Protein AF-A0A5A7NP37-F1 (afdb_monomer_lite)

Radius of gyration: 37.74 Å; chains: 1; bounding box: 69×16×119 Å

Sequence (97 aa):
MIELSLGSGPAQRVYGTTQSMEIPMRERPDNSQPLDAFIARKAEIDTMLDRLKTLSDDHFDTSPEEVNWGHVGTLSHYAELLKRITDAAFHEGEHAL

Secondary structure (DSSP, 8-state):
--------------------------PPP--HHHHHHHHHHHHHHHHHHHHHHHHHHTGGG--TTT--HHHHHHHHHHHHHHHHHHHHHHTTTTS--

Foldseek 3Di:
DDDDDDDDDDDPDPPDPPPPPPPPDPDDPDCVVVVVVVVVVVVVVVVVVVVVVVCVVCVVVDDPVRDDVVVVVVVVVVVVVVVVVVCVVVVVPPPPD

Structure (mmCIF, N/CA/C/O backbone):
data_AF-A0A5A7NP37-F1
#
_entry.id   AF-A0A5A7NP37-F1
#
loop_
_atom_site.group_PDB
_atom_site.id
_atom_site.type_symbol
_atom_site.label_atom_id
_atom_site.label_alt_id
_atom_site.label_comp_id
_atom_site.label_asym_id
_atom_site.label_entity_id
_atom_site.label_seq_id
_atom_site.pdbx_PDB_ins_code
_atom_site.Cartn_x
_atom_site.Cartn_y
_atom_site.Cartn_z
_atom_site.occupancy
_atom_site.B_iso_or_equiv
_atom_site.auth_seq_id
_atom_site.auth_comp_id
_atom_site.auth_asym_id
_atom_site.auth_atom_id
_atom_site.pdbx_PDB_model_num
ATOM 1 N N . MET A 1 1 ? -49.304 4.993 98.275 1.00 40.53 1 MET A N 1
ATOM 2 C CA . MET A 1 1 ? -49.247 3.564 97.909 1.00 40.53 1 MET A CA 1
ATOM 3 C C . MET A 1 1 ? -49.756 3.497 96.470 1.00 40.53 1 MET A C 1
ATOM 5 O O . MET A 1 1 ? -50.915 3.828 96.290 1.00 40.53 1 MET A O 1
ATOM 9 N N . ILE A 1 2 ? -48.859 3.727 95.495 1.00 39.28 2 ILE A N 1
ATOM 10 C CA . ILE A 1 2 ? -48.441 2.777 94.427 1.00 39.28 2 ILE A CA 1
ATOM 11 C C . ILE A 1 2 ? -49.681 2.218 93.694 1.00 39.28 2 ILE A C 1
ATOM 13 O O . ILE A 1 2 ? -50.552 1.663 94.345 1.00 39.28 2 ILE A O 1
ATOM 17 N N . GLU A 1 3 ? -49.917 2.531 92.415 1.00 38.31 3 GLU A N 1
ATOM 18 C CA . GLU A 1 3 ? -49.362 1.802 91.258 1.00 38.31 3 GLU A CA 1
ATOM 19 C C . GLU A 1 3 ? -49.245 2.695 90.002 1.00 38.31 3 GLU A C 1
ATOM 21 O O . GLU A 1 3 ? -50.224 3.272 89.529 1.00 38.31 3 GLU A O 1
ATOM 26 N N . LEU A 1 4 ? -48.033 2.772 89.439 1.00 43.03 4 LEU A N 1
ATOM 27 C CA . LEU A 1 4 ? -47.762 3.260 88.084 1.00 43.03 4 LEU A CA 1
ATOM 28 C C . LEU A 1 4 ? -47.966 2.089 87.113 1.00 43.03 4 LEU A C 1
ATOM 30 O O . LEU A 1 4 ? -47.095 1.233 86.976 1.00 43.03 4 LEU A O 1
ATOM 34 N N . SER A 1 5 ? -49.115 2.048 86.438 1.00 44.44 5 SER A N 1
ATOM 35 C CA . SER A 1 5 ? -49.370 1.075 85.372 1.00 44.44 5 SER A CA 1
ATOM 36 C C . SER A 1 5 ? -48.678 1.519 84.078 1.00 44.44 5 SER A C 1
ATOM 38 O O . SER A 1 5 ? -49.077 2.491 83.436 1.00 44.44 5 SER A O 1
ATOM 40 N N . LEU A 1 6 ? -47.611 0.808 83.707 1.00 45.72 6 LEU A N 1
ATOM 41 C CA . LEU A 1 6 ? -46.919 0.929 82.423 1.00 45.72 6 LEU A CA 1
ATOM 42 C C . LEU A 1 6 ? -47.736 0.233 81.322 1.00 45.72 6 LEU A C 1
ATOM 44 O O . LEU A 1 6 ? -47.564 -0.955 81.051 1.00 45.72 6 LEU A O 1
ATOM 48 N N . GLY A 1 7 ? -48.623 0.985 80.670 1.00 47.22 7 GLY A N 1
ATOM 49 C CA . GLY A 1 7 ? -49.289 0.561 79.439 1.00 47.22 7 GLY A CA 1
ATOM 50 C C . GLY A 1 7 ? -48.343 0.651 78.238 1.00 47.22 7 GLY A C 1
ATOM 51 O O . GLY A 1 7 ? -48.090 1.738 77.724 1.00 47.22 7 GLY A O 1
ATOM 52 N N . SER A 1 8 ? -47.825 -0.494 77.785 1.00 50.38 8 SER A N 1
ATOM 53 C CA . SER A 1 8 ? -47.121 -0.644 76.503 1.00 50.38 8 SER A CA 1
ATOM 54 C C . SER A 1 8 ? -48.072 -0.386 75.330 1.00 50.38 8 SER A C 1
ATOM 56 O O . SER A 1 8 ? -48.950 -1.200 75.056 1.00 50.38 8 SER A O 1
ATOM 58 N N . GLY A 1 9 ? -47.878 0.725 74.617 1.00 52.34 9 GLY A N 1
ATOM 59 C CA . GLY A 1 9 ? -48.457 0.970 73.292 1.00 52.34 9 GLY A CA 1
ATOM 60 C C . GLY A 1 9 ? -47.388 0.789 72.206 1.00 52.34 9 GLY A C 1
ATOM 61 O O . GLY A 1 9 ? -46.236 1.166 72.435 1.00 52.34 9 GLY A O 1
ATOM 62 N N . PRO A 1 10 ? -47.702 0.193 71.042 1.00 42.28 10 PRO A N 1
ATOM 63 C CA . PRO A 1 10 ? -46.690 -0.147 70.053 1.00 42.28 10 PRO A CA 1
ATOM 64 C C . PRO A 1 10 ? -46.120 1.111 69.391 1.00 42.28 10 PRO A C 1
ATOM 66 O O . PRO A 1 10 ? -46.849 1.997 68.944 1.00 42.28 10 PRO A O 1
ATOM 69 N N . ALA A 1 11 ? -44.792 1.154 69.299 1.00 46.16 11 ALA A N 1
ATOM 70 C CA . ALA A 1 11 ? -44.052 2.146 68.541 1.00 46.16 11 ALA A CA 1
ATOM 71 C C . ALA A 1 11 ? -44.456 2.077 67.059 1.00 46.16 11 ALA A C 1
ATOM 73 O O . ALA A 1 11 ? -44.039 1.175 66.330 1.00 46.16 11 ALA A O 1
ATOM 74 N N . GLN A 1 12 ? -45.256 3.040 66.599 1.00 45.84 12 GLN A N 1
ATOM 75 C CA . GLN A 1 12 ? -45.462 3.269 65.174 1.00 45.84 12 GLN A CA 1
ATOM 76 C C . GLN A 1 12 ? -44.165 3.833 64.589 1.00 45.84 12 GLN A C 1
ATOM 78 O O . GLN A 1 12 ? -43.909 5.035 64.598 1.00 45.84 12 GLN A O 1
ATOM 83 N N . ARG A 1 13 ? -43.306 2.935 64.102 1.00 42.88 13 ARG A N 1
ATOM 84 C CA . ARG A 1 13 ? -42.201 3.299 63.217 1.00 42.88 13 ARG A CA 1
ATOM 85 C C . ARG A 1 13 ? -42.813 3.674 61.874 1.00 42.88 13 ARG A C 1
ATOM 87 O O . ARG A 1 13 ? -43.318 2.815 61.158 1.00 42.88 13 ARG A O 1
ATOM 94 N N . VAL A 1 14 ? -42.772 4.961 61.549 1.00 47.75 14 VAL A N 1
ATOM 95 C CA . VAL A 1 14 ? -42.970 5.450 60.184 1.00 47.75 14 V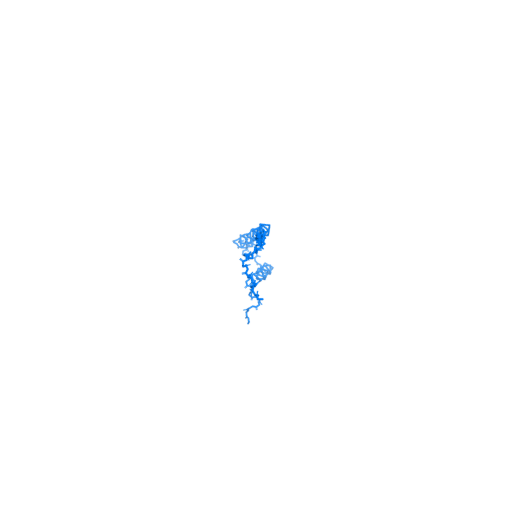AL A CA 1
ATOM 96 C C . VAL A 1 14 ? -41.837 4.850 59.351 1.00 47.75 14 VAL A C 1
ATOM 98 O O . VAL A 1 14 ? -40.695 5.303 59.420 1.00 47.75 14 VAL A O 1
ATOM 101 N N . TYR A 1 15 ? -42.113 3.757 58.641 1.00 40.50 15 TYR A N 1
ATOM 102 C CA . TYR A 1 15 ? -41.181 3.224 57.659 1.00 40.50 15 TYR A CA 1
ATOM 103 C C . TYR A 1 15 ? -41.172 4.199 56.487 1.00 40.50 15 TYR A C 1
ATOM 105 O O . TYR A 1 15 ? -42.175 4.361 55.794 1.00 40.50 15 TYR A O 1
ATOM 113 N N . GLY A 1 16 ? -40.051 4.906 56.341 1.00 49.00 16 GLY A N 1
ATOM 114 C CA . GLY A 1 16 ? -39.807 5.803 55.227 1.00 49.00 16 GLY A CA 1
ATOM 115 C C . GLY A 1 16 ? -40.075 5.096 53.905 1.00 49.00 16 GLY A C 1
ATOM 116 O O . GLY A 1 16 ? -39.724 3.928 53.723 1.00 49.00 16 GLY A O 1
ATOM 117 N N . THR A 1 17 ? -40.723 5.828 53.007 1.00 45.81 17 THR A N 1
ATOM 118 C CA . THR A 1 17 ? -40.902 5.501 51.599 1.00 45.81 17 THR A CA 1
ATOM 119 C C . THR A 1 17 ? -39.634 4.844 51.067 1.00 45.81 17 THR A C 1
ATOM 121 O O . THR A 1 17 ? -38.568 5.459 51.061 1.00 45.81 17 THR A O 1
ATOM 124 N N . THR A 1 18 ? -39.730 3.588 50.631 1.00 52.22 18 THR A N 1
ATOM 125 C CA . THR A 1 18 ? -38.700 2.992 49.782 1.00 52.22 18 THR A CA 1
ATOM 126 C C . THR A 1 18 ? -38.755 3.744 48.459 1.00 52.22 18 THR A C 1
ATOM 128 O O . THR A 1 18 ? -39.481 3.371 47.545 1.00 52.22 18 THR A O 1
ATOM 131 N N . GLN A 1 19 ? -38.055 4.875 48.389 1.00 52.12 19 GLN A N 1
ATOM 132 C CA . GLN A 1 19 ? -37.725 5.499 47.125 1.00 52.12 19 GLN A CA 1
ATOM 133 C C . GLN A 1 19 ? -36.773 4.523 46.444 1.00 52.12 19 GLN A C 1
ATOM 135 O O . GLN A 1 19 ? -35.611 4.411 46.835 1.00 52.12 19 GLN A O 1
ATOM 140 N N . SER A 1 20 ? -37.309 3.744 45.505 1.00 55.84 20 SER A N 1
ATOM 141 C CA . SER A 1 20 ? -36.531 2.888 44.623 1.00 55.84 20 SER A CA 1
ATOM 142 C C . SER A 1 20 ? -35.418 3.734 44.017 1.00 55.84 20 SER A C 1
ATOM 144 O O . SER A 1 20 ? -35.668 4.595 43.181 1.00 55.84 20 SER A O 1
ATOM 146 N N . MET A 1 21 ? -34.191 3.540 44.497 1.00 60.81 21 MET A N 1
ATOM 147 C CA . MET A 1 21 ? -33.006 4.083 43.854 1.00 60.81 21 MET A CA 1
ATOM 148 C C . MET A 1 21 ? -32.802 3.277 42.577 1.00 60.81 21 MET A C 1
ATOM 150 O O . MET A 1 21 ? -32.165 2.226 42.574 1.00 60.81 21 MET A O 1
ATOM 154 N N . GLU A 1 22 ? -33.417 3.748 41.502 1.00 65.62 22 GLU A N 1
ATOM 155 C CA . GLU A 1 22 ? -33.089 3.356 40.144 1.00 65.62 22 GLU A CA 1
ATOM 156 C C . GLU A 1 22 ? -31.631 3.753 39.894 1.00 65.62 22 GLU A C 1
ATOM 158 O O . GLU A 1 22 ? -31.298 4.916 39.681 1.00 65.62 22 GLU A O 1
ATOM 163 N N . ILE A 1 23 ? -30.728 2.775 40.023 1.00 69.38 23 ILE A N 1
ATOM 164 C CA . ILE A 1 23 ? -29.347 2.936 39.578 1.00 69.38 23 ILE A CA 1
ATOM 165 C C . ILE A 1 23 ? -29.437 3.174 38.071 1.00 69.38 23 ILE A C 1
ATOM 167 O O . ILE A 1 23 ? -29.902 2.267 37.374 1.00 69.38 23 ILE A O 1
ATOM 171 N N . PRO A 1 24 ? -29.026 4.347 37.550 1.00 67.19 24 PRO A N 1
ATOM 172 C CA . PRO A 1 24 ? -29.036 4.561 36.117 1.00 67.19 24 PRO A CA 1
ATOM 173 C C . PRO A 1 24 ? -28.138 3.493 35.497 1.00 67.19 24 PRO A C 1
ATOM 175 O O . PRO A 1 24 ? -26.934 3.424 35.771 1.00 67.19 24 PRO A O 1
ATOM 178 N N . MET A 1 25 ? -28.754 2.607 34.713 1.00 69.62 25 MET A N 1
ATOM 179 C CA . MET A 1 25 ? -28.041 1.661 33.871 1.00 69.62 25 MET A CA 1
ATOM 180 C C . MET A 1 25 ? -27.087 2.503 33.029 1.00 69.62 25 MET A C 1
ATOM 182 O O . MET A 1 25 ? -27.535 3.377 32.292 1.00 69.62 25 MET A O 1
ATOM 186 N N . ARG A 1 26 ? -25.774 2.297 33.172 1.00 70.56 26 ARG A N 1
ATOM 187 C CA . ARG A 1 26 ? -24.814 2.961 32.286 1.00 70.56 26 ARG A CA 1
ATOM 188 C C . ARG A 1 26 ? -25.146 2.516 30.865 1.00 70.56 26 ARG A C 1
ATOM 190 O O . ARG A 1 26 ? -24.913 1.354 30.528 1.00 70.56 26 ARG A O 1
ATOM 197 N N . GLU A 1 27 ? -25.722 3.410 30.068 1.00 68.88 27 GLU A N 1
ATOM 198 C CA . GLU A 1 27 ? -25.887 3.185 28.639 1.00 68.88 27 GLU A CA 1
ATOM 199 C C . GLU A 1 27 ? -24.495 2.941 28.056 1.00 68.88 27 GLU A C 1
ATOM 201 O O . GLU A 1 27 ? -23.544 3.682 28.327 1.00 68.88 27 GLU A O 1
ATOM 206 N N . ARG A 1 28 ? -24.339 1.829 27.332 1.00 70.56 28 ARG A N 1
ATOM 207 C CA . ARG A 1 28 ? -23.083 1.558 26.636 1.00 70.56 28 ARG A CA 1
ATOM 208 C C . ARG A 1 28 ? -22.912 2.647 25.577 1.00 70.56 28 ARG A C 1
ATOM 210 O O . ARG A 1 28 ? -23.883 2.918 24.873 1.00 70.56 28 ARG A O 1
ATOM 217 N N . PRO A 1 29 ? -21.722 3.256 25.452 1.00 76.50 29 PRO A N 1
ATOM 218 C CA . PRO A 1 29 ? -21.495 4.238 24.405 1.00 76.50 29 PRO A CA 1
ATOM 219 C C . PRO A 1 29 ? -21.784 3.601 23.042 1.00 76.50 29 PRO A C 1
ATOM 221 O O . PRO A 1 29 ? -21.326 2.490 22.763 1.00 76.50 29 PRO A O 1
ATOM 224 N N . ASP A 1 30 ? -22.576 4.295 22.226 1.00 84.88 30 ASP A N 1
ATOM 225 C CA . ASP A 1 30 ? -22.848 3.901 20.849 1.00 84.88 30 ASP A CA 1
ATOM 226 C C . ASP A 1 30 ? -21.540 3.939 20.049 1.00 84.88 30 ASP A C 1
ATOM 228 O O . ASP A 1 30 ? -20.924 4.992 19.884 1.00 84.88 30 ASP A O 1
ATOM 232 N N . ASN A 1 31 ? -21.098 2.769 19.587 1.00 90.25 31 ASN A N 1
ATOM 233 C CA . ASN A 1 31 ? -19.855 2.613 18.836 1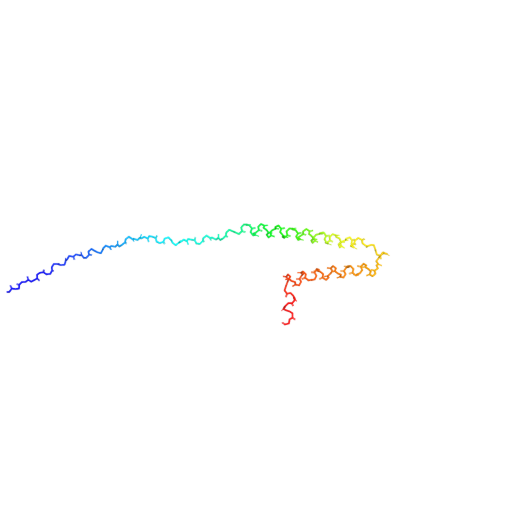.00 90.25 31 ASN A CA 1
ATOM 234 C C . ASN A 1 31 ? -20.087 2.529 17.319 1.00 90.25 31 ASN A C 1
ATOM 236 O O . ASN A 1 31 ? -19.178 2.144 16.587 1.00 90.25 31 ASN A O 1
ATOM 240 N N . SER A 1 32 ? -21.286 2.869 16.839 1.00 91.69 32 SER A N 1
ATOM 241 C CA . SER A 1 32 ? -21.630 2.756 15.417 1.00 91.69 32 SER A CA 1
ATOM 242 C C . SER A 1 32 ? -20.763 3.677 14.549 1.00 91.69 32 SER A C 1
ATOM 244 O O . SER A 1 32 ? -20.151 3.213 13.594 1.00 91.69 32 SER A O 1
ATOM 246 N N . GLN A 1 33 ? -20.588 4.950 14.931 1.00 95.00 33 GLN A N 1
ATOM 247 C CA . GLN A 1 33 ? -19.786 5.899 14.137 1.00 95.00 33 GLN A CA 1
ATOM 248 C C . GLN A 1 33 ? -18.291 5.520 14.036 1.00 95.00 33 GLN A C 1
ATOM 250 O O . GLN A 1 33 ? -17.759 5.519 12.923 1.00 95.00 33 GLN A O 1
ATOM 255 N N . PRO A 1 34 ? -17.577 5.179 15.133 1.00 95.38 34 PRO A N 1
ATOM 256 C CA . PRO A 1 34 ? -16.196 4.707 15.024 1.00 95.38 34 PRO A CA 1
ATOM 257 C C . PRO A 1 34 ? -16.068 3.387 14.257 1.00 95.38 34 PRO A C 1
ATOM 259 O O . PRO A 1 34 ? -15.086 3.202 13.538 1.00 95.38 34 PRO A O 1
ATOM 262 N N . LEU A 1 35 ? -17.044 2.481 14.387 1.00 96.31 35 LEU A N 1
ATOM 263 C CA . LEU A 1 35 ? -17.062 1.216 13.653 1.00 96.31 35 LEU A CA 1
ATOM 264 C C . LEU A 1 35 ? -17.196 1.444 12.145 1.00 96.31 35 LEU A C 1
ATOM 266 O O . LEU A 1 35 ? -16.421 0.878 11.377 1.00 96.31 35 LEU A O 1
ATOM 270 N N . ASP A 1 36 ? -18.119 2.307 11.726 1.00 97.69 36 ASP A N 1
ATOM 271 C CA . ASP A 1 36 ? -18.302 2.654 10.316 1.00 97.69 36 ASP A CA 1
ATOM 272 C C . ASP A 1 36 ? -17.029 3.284 9.737 1.00 97.69 36 ASP A C 1
ATOM 274 O O . ASP A 1 36 ? -16.560 2.891 8.665 1.00 97.69 36 ASP A O 1
ATOM 278 N N . ALA A 1 37 ? -16.406 4.209 10.478 1.00 98.00 37 ALA A N 1
ATOM 279 C CA . ALA A 1 37 ? -15.140 4.822 10.082 1.00 98.00 37 ALA A CA 1
ATOM 280 C C . ALA A 1 37 ? -14.003 3.791 9.963 1.00 98.00 37 ALA A C 1
ATOM 282 O O . ALA A 1 37 ? -13.197 3.860 9.033 1.00 98.00 37 ALA A O 1
ATOM 283 N N . PHE A 1 38 ? -13.942 2.821 10.878 1.00 97.38 38 PHE A N 1
ATOM 284 C CA . PHE A 1 38 ? -12.966 1.735 10.829 1.00 97.38 38 PHE A CA 1
ATOM 285 C C . PHE A 1 38 ? -13.167 0.845 9.597 1.00 97.38 38 PHE A C 1
ATOM 287 O O . PHE A 1 38 ? -12.207 0.577 8.875 1.00 97.38 38 PHE A O 1
ATOM 294 N N . ILE A 1 39 ? -14.406 0.420 9.326 1.00 98.25 39 ILE A N 1
ATOM 295 C CA . ILE A 1 39 ? -14.742 -0.414 8.163 1.00 98.25 39 ILE A CA 1
ATOM 296 C C . ILE A 1 39 ? -14.382 0.313 6.865 1.00 98.25 39 ILE A C 1
ATOM 298 O O . ILE A 1 39 ? -13.756 -0.287 5.992 1.00 98.25 39 ILE A O 1
ATOM 302 N N . ALA A 1 40 ? -14.714 1.604 6.759 1.00 98.38 40 ALA A N 1
ATOM 303 C CA . ALA A 1 40 ? -14.371 2.415 5.595 1.00 98.38 40 ALA A CA 1
ATOM 304 C C . ALA A 1 40 ? -12.853 2.450 5.360 1.00 98.38 40 ALA A C 1
ATOM 306 O O . ALA A 1 40 ? -12.388 2.144 4.263 1.00 98.38 40 ALA A O 1
ATOM 307 N N . ARG A 1 41 ? -12.062 2.727 6.406 1.00 98.38 41 ARG A N 1
ATOM 308 C CA . ARG A 1 41 ? -10.595 2.765 6.292 1.00 98.38 41 ARG A CA 1
ATOM 309 C C . ARG A 1 41 ? -9.989 1.410 5.970 1.00 98.38 41 ARG A C 1
ATOM 311 O O . ARG A 1 41 ? -9.050 1.338 5.183 1.00 98.38 41 ARG A O 1
ATOM 318 N N . LYS A 1 42 ? -10.531 0.332 6.536 1.00 97.88 42 LYS A N 1
ATOM 319 C CA . LYS A 1 42 ? -10.097 -1.021 6.189 1.00 97.88 42 LYS A CA 1
ATOM 320 C C . LYS A 1 42 ? -10.359 -1.314 4.709 1.00 97.88 42 LYS A C 1
ATOM 322 O O . LYS A 1 42 ? -9.456 -1.786 4.032 1.00 97.88 42 LYS A O 1
ATOM 327 N N . ALA A 1 43 ? -11.552 -1.003 4.206 1.00 98.56 43 ALA A N 1
ATOM 328 C CA . ALA A 1 43 ? -11.907 -1.240 2.807 1.00 98.56 43 ALA A CA 1
ATOM 329 C C . ALA A 1 43 ? -11.020 -0.441 1.833 1.00 98.56 43 ALA A C 1
ATOM 331 O O . ALA A 1 43 ? -10.619 -0.961 0.789 1.00 98.56 43 ALA A O 1
ATOM 332 N N . GLU A 1 44 ? -10.671 0.801 2.187 1.00 98.38 44 GLU A N 1
ATOM 333 C CA . GLU A 1 44 ? -9.695 1.610 1.444 1.00 98.38 44 GLU A CA 1
ATOM 334 C C . GLU A 1 44 ? -8.324 0.908 1.378 1.00 98.38 44 GLU A C 1
ATOM 336 O O . GLU A 1 44 ? -7.767 0.751 0.290 1.00 98.38 44 GLU A O 1
ATOM 341 N N . ILE A 1 45 ? -7.807 0.426 2.516 1.00 97.62 45 ILE A N 1
ATOM 342 C CA . ILE A 1 45 ? -6.524 -0.294 2.585 1.00 97.62 45 ILE A CA 1
ATOM 343 C C . ILE A 1 45 ? -6.575 -1.604 1.791 1.00 97.62 45 ILE A C 1
ATOM 345 O O . ILE A 1 45 ? -5.674 -1.857 0.994 1.00 97.62 45 ILE A O 1
ATOM 349 N N . ASP A 1 46 ? -7.625 -2.412 1.959 1.00 98.31 46 ASP A N 1
ATOM 350 C CA . ASP A 1 46 ? -7.795 -3.680 1.236 1.00 98.31 46 ASP A CA 1
ATOM 351 C C . ASP A 1 46 ? -7.751 -3.447 -0.286 1.00 98.31 46 ASP A C 1
ATOM 353 O O . ASP A 1 46 ? -7.063 -4.165 -1.011 1.00 98.31 46 ASP A O 1
ATOM 357 N N . THR A 1 47 ? -8.411 -2.386 -0.763 1.00 98.62 47 THR A N 1
ATOM 358 C CA . THR A 1 47 ? -8.402 -1.992 -2.181 1.00 98.62 47 THR A CA 1
ATOM 359 C C . THR A 1 47 ? -6.998 -1.614 -2.659 1.00 98.62 47 THR A C 1
ATOM 361 O O . THR A 1 47 ? -6.591 -1.970 -3.764 1.00 98.62 47 THR A O 1
ATOM 364 N N . MET A 1 48 ? -6.230 -0.881 -1.848 1.00 97.94 48 MET A N 1
ATOM 365 C CA . MET A 1 48 ? -4.854 -0.508 -2.193 1.00 97.94 48 MET A CA 1
ATOM 366 C C . MET A 1 48 ? -3.924 -1.725 -2.242 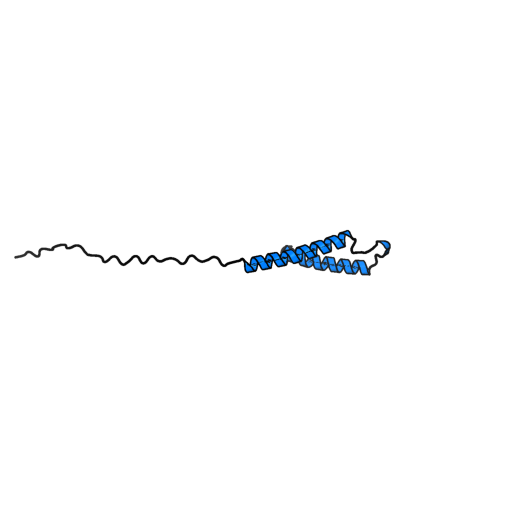1.00 97.94 48 MET A C 1
ATOM 368 O O . MET A 1 48 ? -3.082 -1.806 -3.138 1.00 97.94 48 MET A O 1
ATOM 372 N N . LEU A 1 49 ? -4.088 -2.673 -1.315 1.00 97.56 49 LEU A N 1
ATOM 373 C CA . LEU A 1 49 ? -3.313 -3.915 -1.284 1.00 97.56 49 LEU A CA 1
ATOM 374 C C . LEU A 1 49 ? -3.613 -4.801 -2.498 1.00 97.56 49 LEU A C 1
ATOM 376 O O . LEU A 1 49 ? -2.684 -5.339 -3.094 1.00 97.56 49 LEU A O 1
ATOM 380 N N . ASP A 1 50 ? -4.878 -4.904 -2.905 1.00 98.56 50 ASP A N 1
ATOM 381 C CA . ASP A 1 50 ? -5.278 -5.673 -4.089 1.00 98.56 50 ASP A CA 1
ATOM 382 C C . ASP A 1 50 ? -4.690 -5.091 -5.387 1.00 98.56 50 ASP A C 1
ATOM 384 O O . ASP A 1 50 ? -4.159 -5.818 -6.231 1.00 98.56 50 ASP A O 1
ATOM 388 N N . ARG A 1 51 ? -4.665 -3.755 -5.508 1.00 98.19 51 ARG A N 1
ATOM 389 C CA . ARG A 1 51 ? -4.000 -3.062 -6.626 1.00 98.19 51 ARG A CA 1
ATOM 390 C C . ARG A 1 51 ? -2.495 -3.324 -6.663 1.00 98.19 51 ARG A C 1
ATOM 392 O O . ARG A 1 51 ? -1.953 -3.571 -7.734 1.00 98.19 51 ARG A O 1
ATOM 399 N N . LEU A 1 52 ? -1.824 -3.272 -5.511 1.00 97.75 52 LEU A N 1
ATOM 400 C CA . LEU A 1 52 ? -0.393 -3.580 -5.390 1.00 97.75 52 LEU A CA 1
ATOM 401 C C . LEU A 1 52 ? -0.093 -5.034 -5.753 1.00 97.75 52 LEU A C 1
ATOM 403 O O . LEU A 1 52 ? 0.891 -5.303 -6.436 1.00 97.75 52 LEU A O 1
ATOM 407 N N . LYS A 1 53 ? -0.955 -5.960 -5.327 1.00 98.12 53 LYS A N 1
ATOM 408 C CA . LYS A 1 53 ? -0.845 -7.370 -5.689 1.00 98.12 53 LYS A CA 1
ATOM 409 C C . LYS A 1 53 ? -0.999 -7.577 -7.193 1.00 98.12 53 LYS A C 1
ATOM 411 O O . LYS A 1 53 ? -0.144 -8.215 -7.788 1.00 98.12 53 LYS A O 1
ATOM 416 N N . THR A 1 54 ? -2.022 -6.977 -7.800 1.00 98.44 54 THR A N 1
ATOM 417 C CA . THR A 1 54 ? -2.239 -7.033 -9.255 1.00 98.44 54 THR A CA 1
ATOM 418 C C . THR A 1 54 ? -1.025 -6.497 -10.014 1.00 98.44 54 THR A C 1
ATOM 420 O O . THR A 1 54 ? -0.552 -7.136 -10.945 1.00 98.44 54 THR A O 1
ATOM 423 N N . LEU A 1 55 ? -0.473 -5.361 -9.579 1.00 97.56 55 LEU A N 1
ATOM 424 C CA . LEU A 1 55 ? 0.731 -4.787 -10.177 1.00 97.56 55 LEU A CA 1
ATOM 425 C C . LEU A 1 55 ? 1.953 -5.705 -10.011 1.00 97.56 55 LEU A C 1
ATOM 427 O O . LEU A 1 55 ? 2.758 -5.828 -10.924 1.00 97.56 55 LEU A O 1
ATOM 431 N N . SER A 1 56 ? 2.090 -6.370 -8.862 1.00 97.06 56 SER A N 1
ATOM 432 C CA . SER A 1 56 ? 3.149 -7.359 -8.638 1.00 97.06 56 SER A CA 1
ATOM 433 C C . SER A 1 56 ? 2.995 -8.587 -9.537 1.00 97.06 56 SER A C 1
ATOM 435 O O . SER A 1 56 ? 4.002 -9.099 -10.022 1.00 97.06 56 SER A O 1
ATOM 437 N N . ASP A 1 57 ? 1.768 -9.067 -9.743 1.00 98.00 57 ASP A N 1
ATOM 438 C CA . ASP A 1 57 ? 1.477 -10.184 -10.647 1.00 98.00 57 ASP A CA 1
ATOM 439 C C . ASP A 1 57 ? 1.809 -9.809 -12.108 1.00 98.00 57 ASP A C 1
ATOM 441 O O . ASP A 1 57 ? 2.264 -10.659 -12.874 1.00 98.00 57 ASP A O 1
ATOM 445 N N . ASP A 1 58 ? 1.686 -8.524 -12.465 1.00 97.38 58 ASP A N 1
ATOM 446 C CA . ASP A 1 58 ? 2.107 -7.957 -13.756 1.00 97.38 58 ASP A CA 1
ATOM 447 C C . ASP A 1 58 ? 3.568 -7.455 -13.766 1.00 97.38 58 ASP A C 1
ATOM 449 O O . ASP A 1 58 ? 3.950 -6.583 -14.540 1.00 97.38 58 ASP A O 1
ATOM 453 N N . HIS A 1 59 ? 4.418 -7.988 -12.878 1.00 96.00 59 HIS A N 1
ATOM 454 C CA . HIS A 1 59 ? 5.858 -7.682 -12.807 1.00 96.00 59 HIS A CA 1
ATOM 455 C C . HIS A 1 59 ? 6.184 -6.183 -12.671 1.00 96.00 59 HIS A C 1
ATOM 457 O O . HIS A 1 59 ? 7.230 -5.718 -13.126 1.00 96.00 59 HIS A O 1
ATOM 463 N N . PHE A 1 60 ? 5.300 -5.424 -12.022 1.00 96.69 60 PHE A N 1
ATOM 464 C CA . PHE A 1 60 ? 5.368 -3.967 -11.922 1.00 96.69 60 PHE A CA 1
ATOM 465 C C . PHE A 1 60 ? 5.469 -3.276 -13.288 1.00 96.69 60 PHE A C 1
ATOM 467 O O . PHE A 1 60 ? 6.257 -2.342 -13.450 1.00 96.69 60 PHE A O 1
ATOM 474 N N . ASP A 1 61 ? 4.705 -3.764 -14.269 1.00 95.56 61 ASP A N 1
ATOM 475 C CA . ASP A 1 61 ? 4.673 -3.268 -15.649 1.00 95.56 61 ASP A CA 1
ATOM 476 C C . ASP A 1 61 ? 6.069 -3.227 -16.305 1.00 95.56 61 ASP A C 1
ATOM 478 O O . ASP A 1 61 ? 6.334 -2.400 -17.178 1.00 95.56 61 ASP A O 1
ATOM 482 N N . THR A 1 62 ? 6.999 -4.079 -15.852 1.00 96.56 62 THR A N 1
ATOM 483 C CA . THR A 1 62 ? 8.398 -4.069 -16.299 1.00 96.56 62 THR A CA 1
ATOM 484 C C . THR A 1 62 ? 8.754 -5.373 -17.001 1.00 96.56 62 THR A C 1
ATOM 486 O O . THR A 1 62 ? 8.754 -6.447 -16.395 1.00 96.56 62 THR A O 1
ATOM 489 N N . SER A 1 63 ? 9.142 -5.273 -18.273 1.00 94.88 63 SER A N 1
ATOM 490 C CA . SER A 1 63 ? 9.611 -6.429 -19.041 1.00 94.88 63 SER A CA 1
ATOM 491 C C . SER A 1 63 ? 11.041 -6.815 -18.627 1.00 94.88 63 SER A C 1
ATOM 493 O O . SER A 1 63 ? 11.856 -5.924 -18.364 1.00 94.88 63 SER A O 1
ATOM 495 N N . PRO A 1 64 ? 11.407 -8.111 -18.593 1.00 94.44 64 PRO A N 1
ATOM 496 C CA . PRO A 1 64 ? 12.741 -8.559 -18.175 1.00 94.44 64 PRO A CA 1
ATOM 497 C C . PRO A 1 64 ? 13.911 -7.892 -18.919 1.00 94.44 64 PRO A C 1
ATOM 499 O O . PRO A 1 64 ? 14.959 -7.639 -18.329 1.00 94.44 64 PRO A O 1
ATOM 502 N N . GLU A 1 65 ? 13.738 -7.589 -20.203 1.00 97.06 65 GLU A N 1
ATOM 503 C CA . GLU A 1 65 ? 14.721 -6.933 -21.069 1.00 97.06 65 GLU A CA 1
ATOM 504 C C . GLU A 1 65 ? 14.896 -5.428 -20.801 1.00 97.06 65 GLU A C 1
ATOM 506 O O . GLU A 1 65 ? 15.918 -4.854 -21.180 1.00 97.06 65 GLU A O 1
ATOM 511 N N . GLU A 1 66 ? 13.936 -4.791 -20.129 1.00 96.31 66 GLU A N 1
ATOM 512 C CA . GLU A 1 66 ? 13.953 -3.361 -19.787 1.00 96.31 66 GLU A CA 1
ATOM 513 C C . GLU A 1 66 ? 14.508 -3.109 -18.374 1.00 96.31 66 GLU A C 1
ATOM 515 O O . GLU A 1 66 ? 14.827 -1.970 -18.007 1.00 96.31 66 GLU A O 1
ATOM 520 N N . VAL A 1 67 ? 14.655 -4.168 -17.566 1.00 9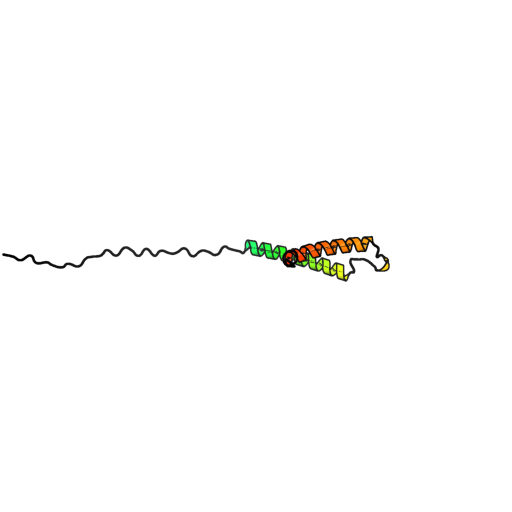7.44 67 VAL A N 1
ATOM 521 C CA . VAL A 1 67 ? 15.122 -4.090 -16.178 1.00 97.44 67 VAL A CA 1
ATOM 522 C C . VAL A 1 67 ? 16.496 -3.422 -16.097 1.00 97.44 67 VAL A C 1
ATOM 524 O O . VAL A 1 67 ? 17.462 -3.806 -16.753 1.00 97.44 67 VAL A O 1
ATOM 527 N N . ASN A 1 68 ? 16.601 -2.423 -15.222 1.00 97.62 68 ASN A N 1
ATOM 528 C CA . ASN A 1 68 ? 17.840 -1.718 -14.930 1.00 97.62 68 ASN A CA 1
ATOM 529 C C . ASN A 1 68 ? 17.879 -1.314 -13.448 1.00 97.62 68 ASN A C 1
ATOM 531 O O . ASN A 1 68 ? 16.908 -1.492 -12.709 1.00 97.62 68 ASN A O 1
ATOM 535 N N . TRP A 1 69 ? 19.002 -0.747 -13.003 1.00 98.00 69 TRP A N 1
ATOM 536 C CA . TRP A 1 69 ? 19.198 -0.349 -11.604 1.00 98.00 69 TRP A CA 1
ATOM 537 C C . TRP A 1 69 ? 18.199 0.698 -11.095 1.00 98.00 69 TRP A C 1
ATOM 539 O O . TRP A 1 69 ? 17.929 0.734 -9.897 1.00 98.00 69 TRP A O 1
ATOM 549 N N . GLY A 1 70 ? 17.620 1.515 -11.978 1.00 97.75 70 GLY A N 1
ATOM 550 C CA . GLY A 1 70 ? 16.533 2.428 -11.628 1.00 97.75 70 GLY A CA 1
ATOM 551 C C . GLY A 1 70 ? 15.272 1.677 -11.197 1.00 97.75 70 GLY A C 1
ATOM 552 O O . GLY A 1 70 ? 14.711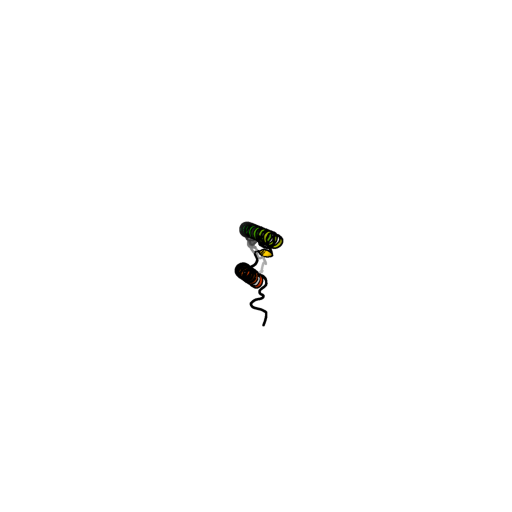 1.987 -10.150 1.00 97.75 70 GLY A O 1
ATOM 553 N N . HIS A 1 71 ? 14.883 0.632 -11.936 1.00 97.50 71 HIS A N 1
ATOM 554 C CA . HIS A 1 71 ? 13.752 -0.234 -11.574 1.00 97.50 71 HIS A CA 1
ATOM 555 C C . HIS A 1 71 ? 13.986 -0.935 -10.229 1.00 97.50 71 HIS A C 1
ATOM 557 O O . HIS A 1 71 ? 13.109 -0.937 -9.365 1.00 97.50 71 HIS A O 1
ATOM 563 N N . VAL A 1 72 ? 15.203 -1.445 -10.006 1.00 97.56 72 VAL A N 1
ATOM 564 C CA . VAL A 1 72 ? 15.595 -2.052 -8.722 1.00 97.56 72 VAL A CA 1
ATOM 565 C C . VAL A 1 72 ? 15.481 -1.043 -7.574 1.00 97.56 72 VAL A C 1
ATOM 567 O O . VAL A 1 72 ? 14.939 -1.373 -6.522 1.00 97.56 72 VAL A O 1
ATOM 570 N N . GLY A 1 73 ? 15.944 0.195 -7.775 1.00 98.06 73 GLY A N 1
ATOM 571 C CA . GLY A 1 73 ? 15.829 1.266 -6.783 1.00 98.06 73 GLY A CA 1
ATOM 572 C C . GLY A 1 73 ? 14.377 1.588 -6.417 1.00 98.06 73 GLY A C 1
ATOM 573 O O . GLY A 1 73 ? 14.051 1.691 -5.234 1.00 98.06 73 GLY A O 1
ATOM 574 N N . THR A 1 74 ? 13.488 1.672 -7.410 1.00 96.81 74 THR A N 1
ATOM 575 C CA . THR A 1 74 ? 12.050 1.880 -7.182 1.00 96.81 74 THR A CA 1
ATOM 576 C C . THR A 1 74 ? 11.432 0.747 -6.361 1.00 96.81 74 THR A C 1
ATOM 578 O O . THR A 1 74 ? 10.749 1.015 -5.372 1.00 96.81 74 THR A O 1
ATOM 581 N N . LEU A 1 75 ? 11.713 -0.517 -6.702 1.00 97.62 75 LEU A N 1
ATOM 582 C CA . LEU A 1 75 ? 11.184 -1.658 -5.945 1.00 97.62 75 LEU A CA 1
ATOM 583 C C . LEU A 1 75 ? 11.758 -1.744 -4.528 1.00 97.62 75 LEU A C 1
ATOM 585 O O . LEU A 1 75 ? 11.022 -2.072 -3.598 1.00 97.62 75 LEU A O 1
ATOM 589 N N . SER A 1 76 ? 13.032 -1.389 -4.335 1.00 98.25 76 SER A N 1
ATOM 590 C CA . SER A 1 76 ? 13.629 -1.283 -2.998 1.00 98.25 76 SER A CA 1
ATOM 591 C C . SER A 1 76 ? 12.872 -0.272 -2.138 1.00 98.25 76 SER A C 1
ATOM 593 O O . SER A 1 76 ? 12.535 -0.560 -0.992 1.00 98.25 76 SER A O 1
ATOM 595 N N . HIS A 1 77 ? 12.535 0.891 -2.703 1.00 97.94 77 HIS A N 1
ATOM 596 C CA . HIS A 1 77 ? 11.772 1.908 -1.988 1.00 97.94 77 HIS A CA 1
ATOM 597 C C . HIS A 1 77 ? 10.361 1.425 -1.613 1.00 97.94 77 HIS A C 1
ATOM 599 O O . HIS A 1 77 ? 9.915 1.625 -0.481 1.00 97.94 77 HIS A O 1
ATOM 605 N N . TYR A 1 78 ? 9.659 0.746 -2.526 1.00 97.06 78 TYR A N 1
ATOM 606 C CA . TYR A 1 78 ? 8.340 0.173 -2.231 1.00 97.06 78 TYR A CA 1
ATOM 607 C C . TYR A 1 78 ? 8.408 -0.891 -1.132 1.00 97.06 78 TYR A C 1
ATOM 609 O O . TYR A 1 78 ? 7.582 -0.879 -0.216 1.00 97.06 78 TYR A O 1
ATOM 617 N N . ALA A 1 79 ? 9.418 -1.762 -1.171 1.00 97.62 79 ALA A N 1
ATOM 618 C CA . ALA A 1 79 ? 9.634 -2.774 -0.144 1.00 97.62 79 ALA A CA 1
ATOM 619 C C . ALA A 1 79 ? 9.885 -2.150 1.240 1.00 97.62 79 ALA A C 1
ATOM 621 O O . ALA A 1 79 ? 9.309 -2.604 2.227 1.00 97.62 79 ALA A O 1
ATOM 622 N N . GLU A 1 80 ? 10.678 -1.078 1.329 1.00 97.88 80 GLU A N 1
ATOM 623 C CA . GLU A 1 80 ? 10.915 -0.357 2.588 1.00 97.88 80 GLU A CA 1
ATOM 624 C C . GLU A 1 80 ? 9.634 0.250 3.174 1.00 97.88 80 GLU A C 1
ATOM 626 O O . GLU A 1 80 ? 9.412 0.185 4.386 1.00 97.88 80 GLU A O 1
ATOM 631 N N . LEU A 1 81 ? 8.772 0.832 2.333 1.00 97.00 81 LEU A N 1
ATOM 632 C CA . LEU A 1 81 ? 7.491 1.389 2.774 1.00 97.00 81 LEU A CA 1
ATOM 633 C C . LEU A 1 81 ? 6.556 0.298 3.308 1.00 97.00 81 LEU A C 1
ATOM 635 O O . LEU A 1 81 ? 5.995 0.454 4.394 1.00 97.00 81 LEU A O 1
ATOM 639 N N . LEU A 1 82 ? 6.423 -0.815 2.582 1.00 96.25 82 LEU A N 1
ATOM 640 C CA . LEU A 1 82 ? 5.609 -1.955 3.011 1.00 96.25 82 LEU A CA 1
ATOM 641 C C . LEU A 1 82 ? 6.144 -2.579 4.300 1.00 96.25 82 LEU A C 1
ATOM 643 O O . LEU A 1 82 ? 5.362 -2.895 5.199 1.00 96.25 82 LEU A O 1
ATOM 647 N N . LYS A 1 83 ? 7.470 -2.691 4.425 1.00 94.94 83 LYS A N 1
ATOM 648 C CA . LYS A 1 83 ? 8.115 -3.169 5.645 1.00 94.94 83 LYS A CA 1
ATOM 649 C C . LYS A 1 83 ? 7.762 -2.281 6.834 1.00 94.94 83 LYS A C 1
ATOM 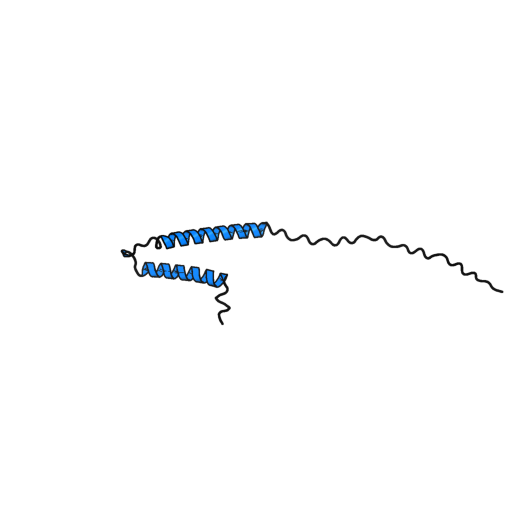651 O O . LYS A 1 83 ? 7.268 -2.786 7.826 1.00 94.94 83 LYS A O 1
ATOM 656 N N . ARG A 1 84 ? 7.909 -0.958 6.721 1.00 95.50 84 ARG A N 1
ATOM 657 C CA . ARG A 1 84 ? 7.568 -0.023 7.812 1.00 95.50 84 ARG A CA 1
ATOM 658 C C . ARG A 1 84 ? 6.112 -0.141 8.267 1.00 95.50 84 ARG A C 1
ATOM 660 O O . ARG A 1 84 ? 5.842 -0.035 9.458 1.00 95.50 84 ARG A O 1
ATOM 667 N N . ILE A 1 85 ? 5.182 -0.339 7.331 1.00 94.25 85 ILE A N 1
ATOM 668 C CA . ILE A 1 85 ? 3.758 -0.542 7.643 1.00 94.25 85 ILE A CA 1
ATOM 669 C C . ILE A 1 85 ? 3.551 -1.875 8.372 1.00 94.25 85 ILE A C 1
ATOM 671 O O . ILE A 1 85 ? 2.815 -1.928 9.354 1.00 94.25 85 ILE A O 1
ATOM 675 N N . THR A 1 86 ? 4.218 -2.932 7.912 1.00 92.38 86 THR A N 1
ATOM 676 C CA . THR A 1 86 ? 4.136 -4.279 8.492 1.00 92.38 86 THR A CA 1
ATOM 677 C C . THR A 1 86 ? 4.742 -4.302 9.895 1.00 92.38 86 THR A C 1
ATOM 679 O O . THR A 1 86 ? 4.055 -4.668 10.844 1.00 92.38 86 THR A O 1
ATOM 682 N N . ASP A 1 87 ? 5.961 -3.789 10.063 1.00 93.19 87 ASP A N 1
ATOM 683 C CA . ASP A 1 87 ? 6.644 -3.688 11.355 1.00 93.19 87 ASP A CA 1
ATOM 684 C C . ASP A 1 87 ? 5.778 -2.930 12.380 1.00 93.19 87 ASP A C 1
ATOM 686 O O . ASP A 1 87 ? 5.657 -3.351 13.532 1.00 93.19 87 ASP A O 1
ATOM 690 N N . ALA A 1 88 ? 5.125 -1.838 11.956 1.00 90.19 88 ALA A N 1
ATOM 691 C CA . ALA A 1 88 ? 4.211 -1.068 12.798 1.00 90.19 88 ALA A CA 1
ATOM 692 C C . ALA A 1 88 ? 2.917 -1.828 13.143 1.00 90.19 88 ALA A C 1
ATOM 694 O O . ALA A 1 88 ? 2.407 -1.691 14.252 1.00 90.19 88 ALA A O 1
ATOM 695 N N . ALA A 1 89 ? 2.379 -2.631 12.220 1.00 89.56 89 ALA A N 1
ATOM 696 C CA . ALA A 1 89 ? 1.169 -3.421 12.448 1.00 89.56 89 ALA A CA 1
ATOM 697 C C . ALA A 1 89 ? 1.411 -4.624 13.377 1.00 89.56 89 ALA A C 1
ATOM 699 O O . ALA A 1 89 ? 0.537 -4.981 14.169 1.00 89.56 89 ALA A O 1
ATOM 700 N N . PHE A 1 90 ? 2.595 -5.236 13.298 1.00 88.38 90 PHE A N 1
ATOM 701 C CA . PHE A 1 90 ? 2.947 -6.445 14.048 1.00 88.38 90 PHE A CA 1
ATOM 702 C C . PHE A 1 90 ? 3.836 -6.183 15.274 1.00 88.38 90 PHE A C 1
ATOM 704 O O . PHE A 1 90 ? 4.130 -7.115 16.017 1.00 88.38 90 PHE A O 1
ATOM 711 N N . HIS A 1 91 ? 4.196 -4.922 15.547 1.00 77.94 91 HIS A N 1
ATOM 712 C CA . HIS A 1 91 ? 5.087 -4.518 16.647 1.00 77.94 91 HIS A CA 1
ATOM 713 C C . HIS A 1 91 ? 6.488 -5.163 16.569 1.00 77.94 91 HIS A C 1
ATOM 715 O O . HIS A 1 91 ? 7.197 -5.278 17.570 1.00 77.94 91 HIS A O 1
ATOM 721 N N . GLU A 1 92 ? 6.921 -5.554 15.368 1.00 65.44 92 GLU A N 1
ATOM 722 C CA . GLU A 1 92 ? 8.187 -6.263 15.118 1.00 65.44 92 GLU A CA 1
ATOM 723 C C . GLU A 1 92 ? 9.424 -5.351 15.265 1.00 65.44 92 GLU A C 1
ATOM 725 O O . GLU A 1 92 ? 10.558 -5.827 15.256 1.00 65.44 92 GLU A O 1
ATOM 730 N N . GLY A 1 93 ? 9.219 -4.043 15.461 1.00 56.72 93 GLY A N 1
ATOM 731 C CA . GLY A 1 93 ? 10.272 -3.050 15.695 1.00 56.72 93 GLY A CA 1
ATOM 732 C C . GLY A 1 93 ? 10.629 -2.772 17.165 1.00 56.72 93 GLY A C 1
ATOM 733 O O . GLY A 1 93 ? 11.681 -2.185 17.404 1.00 56.72 93 GLY A O 1
ATOM 734 N N . GLU A 1 94 ? 9.808 -3.186 18.144 1.00 58.19 94 GLU A N 1
ATOM 735 C CA . GLU A 1 94 ? 10.045 -2.909 19.582 1.00 58.19 94 GLU A CA 1
ATOM 736 C C . GLU A 1 94 ? 10.192 -4.165 20.469 1.00 58.19 94 GLU A C 1
ATOM 738 O O . GLU A 1 94 ? 10.562 -4.042 21.634 1.00 58.19 94 GLU A O 1
ATOM 743 N N . HIS A 1 95 ? 9.989 -5.378 19.936 1.00 54.38 95 HIS A N 1
ATOM 744 C CA . HIS A 1 95 ? 10.073 -6.634 20.709 1.00 54.38 95 HIS A CA 1
ATOM 745 C C . HIS A 1 95 ? 10.972 -7.723 20.091 1.00 54.38 95 HIS A C 1
ATOM 747 O O . HIS A 1 95 ? 10.757 -8.914 20.313 1.00 54.38 95 HIS A O 1
ATOM 753 N N . ALA A 1 96 ? 12.008 -7.333 19.344 1.00 49.53 96 ALA A N 1
ATOM 754 C CA . ALA A 1 96 ? 13.045 -8.257 18.865 1.00 49.53 96 ALA A CA 1
ATOM 755 C C . ALA A 1 96 ? 14.310 -8.313 19.758 1.00 49.53 96 ALA A C 1
ATOM 757 O O . ALA A 1 96 ? 15.311 -8.899 19.340 1.00 49.53 96 ALA A O 1
ATOM 758 N N . LEU A 1 97 ? 14.286 -7.730 20.968 1.00 40.62 97 LEU A N 1
ATOM 759 C CA . LEU A 1 97 ? 15.364 -7.812 21.969 1.00 40.62 97 LEU A CA 1
ATOM 760 C C . LEU A 1 97 ? 14.819 -8.049 23.381 1.00 40.62 97 LEU A C 1
ATOM 762 O O . LEU A 1 97 ? 13.837 -7.368 23.751 1.00 40.62 97 LEU A O 1
#

pLDDT: mean 80.59, std 21.71, range [38.31, 98.62]